Protein AF-A0A1R1YRV9-F1 (afdb_monomer)

pLDDT: mean 83.49, std 11.42, range [54.78, 97.69]

Nearest PDB structures (foldseek):
  7v08-assembly1_w  TM=9.137E-01  e=6.029E-07  Saccharomyces cerevisiae BY4741
  8pv3-assembly1_Cg  TM=8.233E-01  e=2.546E-06  Thermochaetoides thermophila DSM 1495
  6ft6-assembly1_w  TM=9.344E-01  e=7.178E-05  Saccharomyces cerevisiae S288C
  7bt6-assembly1_w  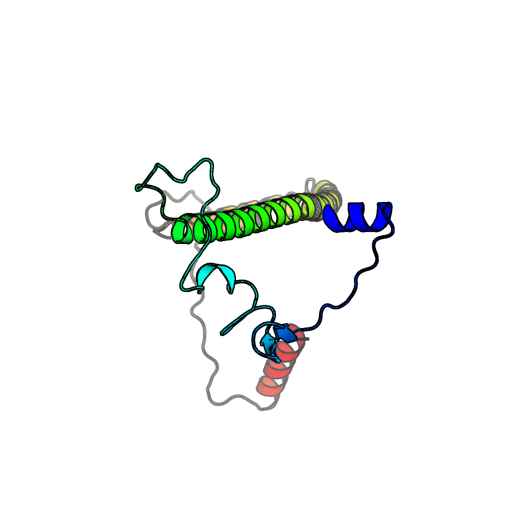TM=9.041E-01  e=1.681E-04  Saccharomyces cerevisiae S288C

Solvent-accessible surface area (backbone atoms only — not comparable to full-atom values): 10909 Å² total; per-residue (Å²): 128,48,75,64,55,52,50,28,62,76,68,68,57,77,91,74,90,77,75,62,63,39,77,38,86,92,76,75,42,79,32,32,46,63,70,83,82,15,59,79,48,47,79,69,72,46,96,75,72,91,75,58,82,93,54,71,84,53,90,82,70,57,65,61,59,52,54,53,48,54,52,48,51,52,51,49,54,49,51,54,50,50,49,52,44,48,62,56,48,45,56,51,54,48,44,52,47,45,51,58,46,41,60,52,39,61,64,36,67,77,32,66,67,55,52,53,51,52,52,54,49,50,57,54,50,56,26,67,73,38,98,64,54,48,73,84,56,88,81,62,91,88,64,84,81,86,69,82,76,76,83,76,74,78,69,92,83,66,57,74,66,62,52,52,53,53,51,49,59,52,50,67,72,76,105

Foldseek 3Di:
DAPVVVVCVVVVPDDDDDDQWDQDPVVRDTAGCDDVVHPLCVQLPDPDHDDDPVCVPPPPDDVSVVSVVVVVVVVVVVVVSVVVRCVVVCCVVVVVVVVVVVVVCVVCVVVPVVVVVVVLVVLQVVLCPDPNSCPPPDDDPPRDDDDDDDPDDDDPDDDPVVVVVVVVVVVVVVD

Structure (mmCIF, N/CA/C/O backbone):
data_AF-A0A1R1YRV9-F1
#
_entry.id   AF-A0A1R1YRV9-F1
#
loop_
_atom_site.group_PDB
_atom_site.id
_atom_site.type_symbol
_atom_site.label_atom_id
_atom_site.label_alt_id
_atom_site.label_comp_id
_atom_site.label_asym_id
_atom_site.label_entity_id
_atom_site.label_seq_id
_atom_site.pdbx_PDB_ins_code
_atom_site.Cartn_x
_atom_site.Cartn_y
_atom_site.Cartn_z
_atom_site.occupancy
_atom_site.B_iso_or_equiv
_atom_site.auth_seq_id
_atom_site.auth_comp_id
_atom_site.auth_asym_id
_atom_site.auth_atom_id
_atom_site.pdbx_PDB_model_num
ATOM 1 N N . LEU A 1 1 ? -12.661 9.955 1.666 1.00 85.88 1 LEU A N 1
ATOM 2 C CA . LEU A 1 1 ? -12.073 10.559 0.454 1.00 85.88 1 LEU A CA 1
ATOM 3 C C . LEU A 1 1 ? -10.596 10.833 0.683 1.00 85.88 1 LEU A C 1
ATOM 5 O O . LEU A 1 1 ? -10.259 11.674 1.521 1.00 85.88 1 LEU A O 1
ATOM 9 N N . THR A 1 2 ? -9.734 10.110 -0.026 1.00 93.19 2 THR A N 1
ATOM 10 C CA . THR A 1 2 ? -8.292 10.386 -0.087 1.00 93.19 2 THR A CA 1
ATOM 11 C C . THR A 1 2 ? -8.041 11.747 -0.739 1.00 93.19 2 THR A C 1
ATOM 13 O O . THR A 1 2 ? -8.922 12.307 -1.398 1.00 93.19 2 THR A O 1
ATOM 16 N N . ARG A 1 3 ? -6.839 12.310 -0.573 1.00 92.88 3 ARG A N 1
ATOM 17 C CA . ARG A 1 3 ? -6.490 13.593 -1.210 1.00 92.88 3 ARG A CA 1
ATOM 18 C C . ARG A 1 3 ? -6.688 13.561 -2.732 1.00 92.88 3 ARG A C 1
ATOM 20 O O . ARG A 1 3 ? -7.217 14.518 -3.289 1.00 92.88 3 ARG A O 1
ATOM 27 N N . TRP A 1 4 ? -6.336 12.447 -3.379 1.00 93.81 4 TRP A N 1
ATOM 28 C CA . TRP A 1 4 ? -6.523 12.269 -4.821 1.00 93.81 4 TRP A CA 1
ATOM 29 C C . TRP A 1 4 ? -7.999 12.212 -5.222 1.00 93.81 4 TRP A C 1
ATOM 31 O O . TRP A 1 4 ? -8.385 12.864 -6.181 1.00 93.81 4 TRP A O 1
ATOM 41 N N . GLU A 1 5 ? -8.848 11.512 -4.469 1.00 92.81 5 GLU A N 1
ATOM 42 C CA . GLU A 1 5 ? -10.289 11.456 -4.765 1.00 92.81 5 GLU A CA 1
ATOM 43 C C . GLU A 1 5 ? -10.963 12.827 -4.633 1.00 92.81 5 GLU A C 1
ATOM 45 O O . GLU A 1 5 ? -11.831 13.166 -5.434 1.00 92.81 5 GLU A O 1
ATOM 50 N N . LYS A 1 6 ? -10.546 13.643 -3.652 1.00 94.06 6 LYS A N 1
ATOM 51 C CA . LYS A 1 6 ? -11.021 15.031 -3.529 1.00 94.06 6 LYS A CA 1
ATOM 52 C C . LYS A 1 6 ? -10.624 15.854 -4.752 1.00 94.06 6 LYS A C 1
ATOM 54 O O . LYS A 1 6 ? -11.466 16.543 -5.315 1.00 94.06 6 LYS A O 1
ATOM 59 N N . PHE A 1 7 ? -9.361 15.754 -5.170 1.00 96.50 7 PHE A N 1
ATOM 60 C CA . PHE A 1 7 ? -8.857 16.441 -6.359 1.00 96.50 7 PHE A CA 1
ATOM 61 C C . PHE A 1 7 ? -9.585 15.989 -7.631 1.00 96.50 7 PHE A C 1
ATOM 63 O O . PHE A 1 7 ? -10.047 16.827 -8.399 1.00 96.50 7 PHE A O 1
ATOM 70 N N . ALA A 1 8 ? -9.754 14.679 -7.818 1.00 96.38 8 ALA A N 1
ATOM 71 C CA . ALA A 1 8 ? -10.455 14.111 -8.960 1.00 96.38 8 ALA A CA 1
ATOM 72 C C . ALA A 1 8 ? -11.909 14.593 -9.026 1.00 96.38 8 ALA A C 1
ATOM 74 O O . ALA A 1 8 ? -12.352 15.017 -10.087 1.00 96.38 8 ALA A O 1
ATOM 75 N N . LYS A 1 9 ? -12.622 14.626 -7.892 1.00 95.69 9 LYS A N 1
ATOM 76 C CA . LYS A 1 9 ? -13.992 15.154 -7.828 1.00 95.69 9 LYS A CA 1
ATOM 77 C C . LYS A 1 9 ? -14.056 16.641 -8.192 1.00 95.69 9 LYS A C 1
ATOM 79 O O . LYS A 1 9 ? -14.924 17.028 -8.961 1.00 95.69 9 LYS A O 1
ATOM 84 N N . LEU A 1 10 ? -13.131 17.457 -7.676 1.00 97.06 10 LEU A N 1
ATOM 85 C CA . LEU A 1 10 ? -13.067 18.894 -7.981 1.00 97.06 10 LEU A CA 1
ATOM 86 C C . LEU A 1 10 ? -12.746 19.172 -9.453 1.00 97.06 10 LEU A C 1
ATOM 88 O O . LEU A 1 10 ? -13.236 20.143 -10.016 1.00 97.06 10 LEU A O 1
ATOM 92 N N . LYS A 1 11 ? -11.917 18.330 -10.074 1.00 97.56 11 LYS A N 1
ATOM 93 C CA . LYS A 1 11 ? -11.538 18.449 -11.487 1.00 97.56 11 LYS A CA 1
ATOM 94 C C . LYS A 1 11 ? -12.466 17.692 -12.441 1.00 97.56 11 LYS A C 1
ATOM 96 O O . LYS A 1 11 ? -12.206 17.700 -13.637 1.00 97.56 11 LYS A O 1
ATOM 101 N N . GLY A 1 12 ? -13.505 17.022 -11.938 1.00 95.56 12 GLY A N 1
ATOM 102 C CA . GLY A 1 12 ? -14.397 16.198 -12.760 1.00 95.56 12 GLY A CA 1
ATOM 103 C C . GLY A 1 12 ? -13.699 15.005 -13.429 1.00 95.56 12 GLY A C 1
ATOM 104 O O . GLY A 1 12 ? -14.124 14.545 -14.485 1.00 95.56 12 GLY A O 1
ATOM 105 N N . ILE A 1 13 ? -12.601 14.507 -12.851 1.00 96.06 13 ILE A N 1
ATOM 106 C CA . ILE A 1 13 ? -11.852 13.373 -13.399 1.00 96.06 13 ILE A CA 1
ATOM 107 C C . ILE A 1 13 ? -12.609 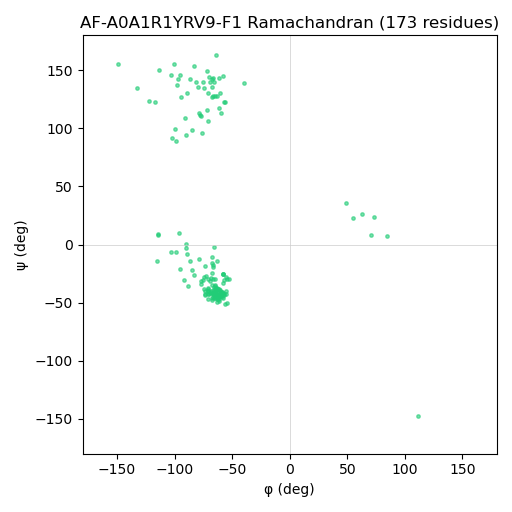12.082 -13.088 1.00 96.06 13 ILE A C 1
ATOM 109 O O . ILE A 1 13 ? -12.653 11.621 -11.944 1.00 96.06 13 ILE A O 1
ATOM 113 N N . ASN A 1 14 ? -13.157 11.468 -14.135 1.00 94.38 14 ASN A N 1
ATOM 114 C CA 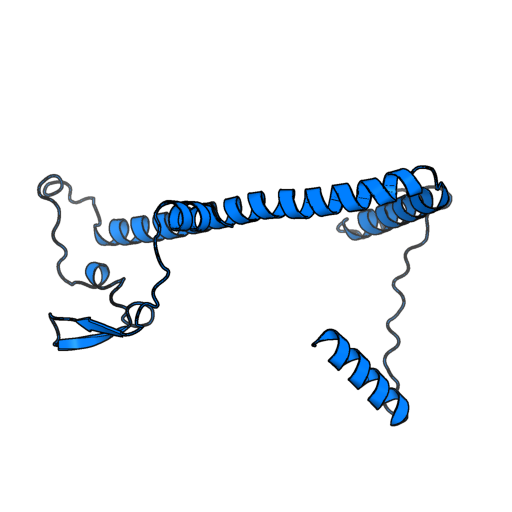. ASN A 1 14 ? -13.856 10.191 -14.042 1.00 94.38 14 ASN A CA 1
ATOM 115 C C . ASN A 1 14 ? -12.872 9.014 -13.995 1.00 94.38 14 ASN A C 1
ATOM 117 O O . ASN A 1 14 ? -11.913 8.937 -14.767 1.00 94.38 14 ASN A O 1
ATOM 121 N N . LYS A 1 15 ? -13.129 8.057 -13.098 1.00 93.12 15 LYS A N 1
ATOM 122 C CA . LYS A 1 15 ? -12.330 6.832 -12.976 1.00 93.12 15 LYS A CA 1
ATOM 123 C C . LYS A 1 15 ? -12.602 5.918 -14.174 1.00 93.12 15 LYS A C 1
ATOM 125 O O . LYS A 1 15 ? -13.707 5.407 -14.315 1.00 93.12 15 LYS A O 1
ATOM 130 N N . LYS A 1 16 ? -11.581 5.666 -14.995 1.00 94.12 16 LYS A N 1
ATOM 131 C CA . LYS A 1 16 ? -11.626 4.690 -16.096 1.00 94.12 16 LYS A CA 1
ATOM 132 C C . LYS A 1 16 ? -10.885 3.409 -15.712 1.00 94.12 16 LYS A C 1
ATOM 134 O O . LYS A 1 16 ? -9.889 3.459 -14.986 1.00 94.12 16 LYS A O 1
ATOM 139 N N . LYS A 1 17 ? -11.370 2.259 -16.185 1.00 92.94 17 LYS A N 1
ATOM 140 C CA . LYS A 1 17 ? -10.645 0.985 -16.084 1.00 92.94 17 LYS A CA 1
ATOM 141 C C . LYS A 1 17 ? -9.506 1.003 -17.107 1.00 92.94 17 LYS A C 1
ATOM 143 O O . LYS A 1 17 ? -9.718 1.422 -18.238 1.00 92.94 17 LYS A O 1
ATOM 148 N N . LYS A 1 18 ? -8.309 0.588 -16.693 1.00 91.06 18 LYS A N 1
ATOM 149 C CA . LYS A 1 18 ? -7.161 0.407 -17.588 1.00 91.06 18 LYS A CA 1
ATOM 150 C C . LYS A 1 18 ? -7.047 -1.069 -17.962 1.00 91.06 18 LYS A C 1
ATOM 152 O O . LYS A 1 18 ? -7.186 -1.920 -17.079 1.00 91.06 18 LYS A O 1
ATOM 157 N N . ASP A 1 19 ? -6.774 -1.350 -19.231 1.00 92.69 19 ASP A N 1
ATOM 158 C CA . ASP A 1 19 ? -6.576 -2.714 -19.712 1.00 92.69 19 ASP A CA 1
ATOM 159 C C . ASP A 1 19 ? -5.252 -3.307 -19.237 1.00 92.69 19 ASP A C 1
ATOM 161 O O . ASP A 1 19 ? -4.263 -2.610 -18.987 1.00 92.69 19 ASP A O 1
ATOM 165 N N . ARG A 1 20 ? -5.253 -4.633 -19.064 1.00 93.06 20 ARG A N 1
ATOM 166 C CA . ARG A 1 20 ? -4.080 -5.363 -18.576 1.00 93.06 20 ARG A CA 1
ATOM 167 C C . ARG A 1 20 ? -3.013 -5.488 -19.659 1.00 93.06 20 ARG A C 1
ATOM 169 O O . ARG A 1 20 ? -1.837 -5.388 -19.318 1.00 93.06 20 ARG A O 1
ATOM 176 N N . MET A 1 21 ? -3.419 -5.708 -20.909 1.00 94.50 21 MET A N 1
ATOM 17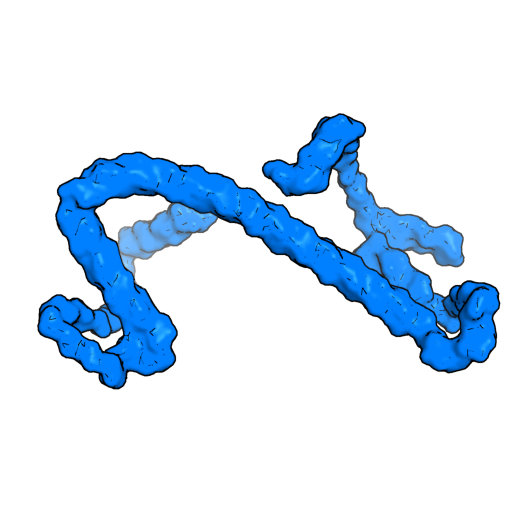7 C CA . MET A 1 21 ? -2.534 -5.909 -22.059 1.00 94.50 21 MET A CA 1
ATOM 178 C C . MET A 1 21 ? -2.356 -4.600 -22.829 1.00 94.50 21 MET A C 1
ATOM 180 O O . MET A 1 21 ? -3.293 -3.816 -22.942 1.00 94.50 21 MET A O 1
ATOM 184 N N . VAL A 1 22 ? -1.147 -4.369 -23.325 1.00 94.38 22 VAL A N 1
ATOM 185 C CA . VAL A 1 22 ? -0.735 -3.206 -24.110 1.00 94.38 22 VAL A CA 1
ATOM 186 C C . VAL A 1 22 ? 0.033 -3.728 -25.319 1.00 94.38 22 VAL A C 1
ATOM 188 O O . VAL A 1 22 ? 0.860 -4.628 -25.180 1.00 94.38 22 VAL A O 1
ATOM 191 N N . HIS A 1 23 ? -0.274 -3.193 -26.494 1.00 93.81 23 HIS A N 1
ATOM 192 C CA . HIS A 1 23 ? 0.436 -3.515 -27.726 1.00 93.81 23 HIS A CA 1
ATOM 193 C C . HIS A 1 23 ? 1.845 -2.907 -27.695 1.00 93.81 23 HIS A C 1
ATOM 195 O O . HIS A 1 23 ? 2.001 -1.737 -27.344 1.00 93.81 23 HIS A O 1
ATOM 201 N N . ASP A 1 24 ? 2.863 -3.709 -27.999 1.00 91.38 24 ASP A N 1
ATOM 202 C CA . ASP A 1 24 ? 4.250 -3.264 -28.116 1.00 91.38 24 ASP A CA 1
ATOM 203 C C . ASP A 1 24 ? 4.609 -3.075 -29.594 1.00 91.38 24 ASP A C 1
ATOM 205 O O . ASP A 1 24 ? 4.939 -4.038 -30.281 1.00 91.38 24 ASP A O 1
ATOM 209 N N . ASP A 1 25 ? 4.577 -1.833 -30.078 1.00 91.00 25 ASP A N 1
ATOM 210 C CA . ASP A 1 25 ? 4.758 -1.504 -31.502 1.00 91.00 25 ASP A CA 1
ATOM 211 C C . ASP A 1 25 ? 6.097 -1.982 -32.087 1.00 91.00 25 ASP A C 1
ATOM 213 O O . ASP A 1 25 ? 6.194 -2.236 -33.283 1.00 91.00 25 ASP A O 1
ATOM 217 N N . ALA A 1 26 ? 7.127 -2.153 -31.252 1.00 87.75 26 ALA A N 1
ATOM 218 C CA . ALA A 1 26 ? 8.434 -2.636 -31.696 1.00 87.75 26 ALA A CA 1
ATOM 219 C C . ALA A 1 26 ? 8.448 -4.140 -32.016 1.00 87.75 26 ALA A C 1
ATOM 221 O O . ALA A 1 26 ? 9.274 -4.591 -32.802 1.00 87.75 26 ALA A O 1
ATOM 222 N N . THR A 1 27 ? 7.578 -4.922 -31.372 1.00 86.50 27 THR A N 1
ATOM 223 C CA . THR A 1 27 ? 7.532 -6.387 -31.526 1.00 86.50 27 THR A CA 1
ATOM 224 C C . THR A 1 27 ? 6.232 -6.881 -32.156 1.00 86.50 27 THR A C 1
ATOM 226 O O . THR A 1 27 ? 6.174 -8.027 -32.586 1.00 86.50 27 THR A O 1
ATOM 229 N N . GLY A 1 28 ? 5.196 -6.038 -32.223 1.00 91.88 28 GLY A N 1
ATOM 230 C CA . GLY A 1 28 ? 3.851 -6.413 -32.669 1.00 91.88 28 GLY A CA 1
ATOM 231 C C . GLY A 1 28 ? 3.103 -7.318 -31.681 1.00 91.88 28 GLY A C 1
ATOM 232 O O . GLY A 1 28 ? 2.041 -7.845 -32.000 1.00 91.88 28 GLY A O 1
ATOM 233 N N . GLU A 1 29 ? 3.649 -7.538 -30.481 1.00 92.69 29 GLU A N 1
ATOM 234 C CA . GLU A 1 29 ? 3.084 -8.448 -29.487 1.00 92.69 29 GLU A CA 1
ATOM 235 C C . GLU A 1 29 ? 2.208 -7.707 -28.469 1.00 92.69 29 GLU A C 1
ATOM 237 O O . GLU A 1 29 ? 2.511 -6.598 -28.020 1.00 92.69 29 GLU A O 1
ATOM 242 N N . LEU A 1 30 ? 1.150 -8.372 -27.999 1.00 93.31 30 LEU A N 1
ATOM 243 C CA . LEU A 1 30 ? 0.416 -7.934 -26.814 1.00 93.31 30 LEU A CA 1
ATOM 244 C C . LEU A 1 30 ? 1.181 -8.344 -25.556 1.00 93.31 30 LEU A C 1
ATOM 246 O O . LEU A 1 30 ? 1.260 -9.525 -25.212 1.00 93.31 30 LEU A O 1
ATOM 250 N N . ARG A 1 31 ? 1.680 -7.358 -24.810 1.00 93.31 31 ARG A N 1
ATOM 251 C CA . ARG A 1 31 ? 2.400 -7.569 -23.549 1.00 93.31 31 ARG A CA 1
ATOM 252 C C . ARG A 1 31 ? 1.623 -7.024 -22.359 1.00 93.31 31 ARG A C 1
ATOM 254 O O . ARG A 1 31 ? 0.861 -6.069 -22.487 1.00 93.31 31 ARG A O 1
ATOM 261 N N . PRO A 1 32 ? 1.770 -7.611 -21.163 1.00 95.38 32 PRO A N 1
ATOM 262 C CA . PRO A 1 32 ? 1.124 -7.065 -19.983 1.00 95.38 32 PRO A CA 1
ATOM 263 C C . PRO A 1 32 ? 1.717 -5.692 -19.631 1.00 95.38 32 PRO A C 1
ATOM 265 O O . PRO A 1 32 ? 2.918 -5.459 -19.730 1.00 95.38 32 PRO A O 1
ATOM 268 N N . SER A 1 33 ? 0.883 -4.771 -19.162 1.00 93.81 33 SER A N 1
ATOM 269 C CA . SER A 1 33 ? 1.326 -3.449 -18.694 1.00 93.81 33 SER A CA 1
ATOM 270 C C . SER A 1 33 ? 2.219 -3.527 -17.447 1.00 93.81 33 SER A C 1
ATOM 272 O O . SER A 1 33 ? 3.089 -2.681 -17.251 1.00 93.81 33 SER A O 1
ATOM 274 N N . TRP A 1 34 ? 2.017 -4.546 -16.609 1.00 92.50 34 TRP A N 1
ATOM 275 C CA . TRP A 1 34 ? 2.786 -4.837 -15.398 1.00 92.50 34 TRP A CA 1
ATOM 276 C C . TRP A 1 34 ? 2.828 -6.353 -15.146 1.00 92.50 34 TRP A C 1
ATOM 278 O O . TRP A 1 34 ? 1.929 -7.077 -15.568 1.00 92.50 34 TRP A O 1
ATOM 288 N N . GLY A 1 35 ? 3.853 -6.838 -14.438 1.00 92.06 35 GLY A N 1
ATOM 289 C CA . GLY A 1 35 ? 4.036 -8.262 -14.122 1.00 92.06 35 GLY A CA 1
ATOM 290 C C . GLY A 1 35 ? 5.238 -8.881 -14.841 1.00 92.06 35 GLY A C 1
ATOM 291 O O . GLY A 1 35 ? 6.251 -8.209 -15.048 1.00 92.06 35 GLY A O 1
ATOM 292 N N . TYR A 1 36 ? 5.143 -10.169 -15.185 1.00 91.06 36 TYR A N 1
ATOM 293 C CA . TYR A 1 36 ? 6.184 -10.865 -15.947 1.00 91.06 36 TYR A CA 1
ATOM 294 C C . TYR A 1 36 ? 6.304 -10.267 -17.352 1.00 91.06 36 TYR A C 1
ATOM 296 O O . TYR A 1 36 ? 5.293 -10.118 -18.034 1.00 91.06 36 TYR A O 1
ATOM 304 N N . LYS A 1 37 ? 7.528 -9.896 -17.760 1.00 89.06 37 LYS A N 1
ATOM 305 C CA . LYS A 1 37 ? 7.807 -9.182 -19.023 1.00 89.06 37 LYS A CA 1
ATOM 306 C C . LYS A 1 37 ? 6.899 -7.954 -19.242 1.00 89.06 37 LYS A C 1
ATOM 308 O O . LYS A 1 37 ? 6.471 -7.671 -20.356 1.00 89.06 37 LYS A O 1
ATOM 313 N N . GLY A 1 38 ? 6.573 -7.251 -18.154 1.00 90.12 38 GLY A N 1
ATOM 314 C CA . GLY A 1 38 ? 5.698 -6.085 -18.192 1.00 90.12 38 GLY A CA 1
ATOM 315 C C . GLY A 1 38 ? 6.317 -4.891 -18.923 1.00 90.12 38 GLY A C 1
ATOM 316 O O . GLY A 1 38 ? 7.502 -4.599 -18.752 1.00 90.12 38 GLY A O 1
ATOM 317 N N . MET A 1 39 ? 5.493 -4.152 -19.670 1.00 91.44 39 MET A N 1
ATOM 318 C CA . MET A 1 39 ? 5.912 -2.957 -20.421 1.00 91.44 39 MET A CA 1
ATOM 319 C C . MET A 1 39 ? 6.532 -1.867 -19.536 1.00 91.44 39 MET A C 1
ATOM 321 O O . MET A 1 39 ? 7.369 -1.095 -19.987 1.00 91.44 39 MET A O 1
ATOM 325 N N . ASN A 1 40 ? 6.178 -1.828 -18.251 1.00 89.00 40 ASN A N 1
ATOM 326 C CA . ASN A 1 40 ? 6.723 -0.886 -17.274 1.00 89.00 40 ASN A CA 1
ATOM 327 C C . ASN A 1 40 ? 8.234 -1.014 -17.001 1.00 89.00 40 ASN A C 1
ATOM 329 O O . ASN A 1 40 ? 8.787 -0.132 -16.351 1.00 89.00 40 ASN A O 1
ATOM 333 N N . LYS A 1 41 ? 8.881 -2.110 -17.417 1.00 87.81 41 LYS A N 1
ATOM 334 C CA . LYS A 1 41 ? 10.330 -2.331 -17.263 1.00 87.81 41 LYS A CA 1
ATOM 335 C C . LYS A 1 41 ? 11.072 -2.384 -18.600 1.00 87.81 41 LYS A C 1
ATOM 337 O O . LYS A 1 41 ? 12.241 -2.756 -18.612 1.00 87.81 41 LYS A O 1
ATOM 342 N N . LYS A 1 42 ? 10.406 -2.048 -19.710 1.00 88.06 42 LYS A N 1
ATOM 343 C CA . LYS A 1 42 ? 10.984 -2.155 -21.056 1.00 88.06 42 LYS A CA 1
ATOM 344 C C . LYS A 1 42 ? 12.311 -1.390 -21.161 1.00 88.06 42 LYS A C 1
ATOM 346 O O . LYS A 1 42 ? 13.316 -2.010 -21.477 1.00 88.06 42 LYS A O 1
ATOM 351 N N . GLU A 1 43 ? 12.329 -0.126 -20.736 1.00 86.00 43 GLU A N 1
ATOM 352 C CA . GLU A 1 43 ? 13.516 0.751 -20.759 1.00 86.00 43 GLU A CA 1
ATOM 353 C C . GLU A 1 43 ? 14.728 0.181 -19.996 1.00 86.00 43 GLU A C 1
ATOM 355 O O . GLU A 1 43 ? 15.873 0.438 -20.342 1.00 86.00 43 GLU A O 1
ATOM 360 N N . GLU A 1 44 ? 14.504 -0.614 -18.948 1.00 85.44 44 GLU A N 1
ATOM 361 C CA . GLU A 1 44 ? 15.585 -1.183 -18.129 1.00 85.44 44 GLU A CA 1
ATOM 362 C C . GLU A 1 44 ? 16.172 -2.461 -18.732 1.00 85.44 44 GLU A C 1
ATOM 364 O O . GLU A 1 44 ? 17.319 -2.812 -18.450 1.00 85.44 44 GLU A O 1
ATOM 369 N N . GLY A 1 45 ? 15.361 -3.175 -19.517 1.00 85.25 45 GLY A N 1
ATOM 370 C CA . GLY A 1 45 ? 15.727 -4.420 -20.185 1.00 85.25 45 GLY A CA 1
ATOM 371 C C . GLY A 1 45 ? 16.325 -4.218 -21.575 1.00 85.25 45 GLY A C 1
ATOM 372 O O . GLY A 1 45 ? 16.706 -5.199 -22.210 1.00 85.25 45 GLY A O 1
ATOM 373 N N . GLU A 1 46 ? 16.403 -2.979 -22.057 1.00 88.44 46 GLU A N 1
ATOM 374 C CA . GLU A 1 46 ? 17.020 -2.668 -23.341 1.00 88.44 46 GLU A CA 1
ATOM 375 C C . GLU A 1 46 ? 18.540 -2.871 -23.286 1.00 88.44 46 GLU A C 1
ATOM 377 O O . GLU A 1 46 ? 19.222 -2.562 -22.300 1.00 88.44 46 GL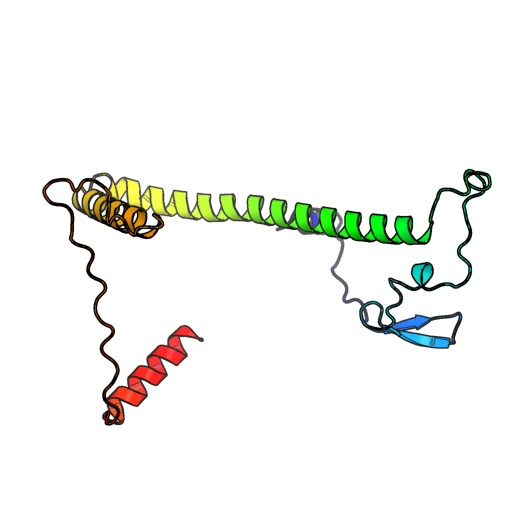U A O 1
ATOM 382 N N . TRP A 1 47 ? 19.080 -3.431 -24.370 1.00 86.62 47 TRP A N 1
ATOM 383 C CA . TRP A 1 47 ? 20.511 -3.693 -24.524 1.00 86.62 47 TRP A CA 1
ATOM 384 C C . TRP A 1 47 ? 21.310 -2.386 -24.629 1.00 86.62 47 TRP A C 1
ATOM 386 O O . TRP A 1 47 ? 22.393 -2.281 -24.050 1.00 86.62 47 TRP A O 1
ATOM 396 N N . LEU A 1 48 ? 20.722 -1.369 -25.264 1.00 86.06 48 LEU A N 1
ATOM 397 C CA . LEU A 1 48 ? 21.269 -0.028 -25.421 1.00 86.06 48 LEU A CA 1
ATOM 398 C C . LEU A 1 48 ? 20.296 0.995 -24.826 1.00 86.06 48 LEU A C 1
ATOM 400 O O . LEU A 1 48 ? 19.146 1.049 -25.243 1.00 86.06 48 LEU A O 1
ATOM 404 N N . ILE A 1 49 ? 20.761 1.812 -23.877 1.00 86.62 49 ILE A N 1
ATOM 405 C CA . ILE A 1 49 ? 19.963 2.886 -23.271 1.00 86.62 49 ILE A CA 1
ATOM 406 C C . ILE A 1 49 ? 20.644 4.218 -23.601 1.00 86.62 49 ILE A C 1
ATOM 408 O O . ILE A 1 49 ? 21.818 4.385 -23.255 1.00 86.62 49 ILE A O 1
ATOM 412 N N . PRO A 1 50 ? 19.953 5.167 -24.258 1.00 83.12 50 PRO A N 1
ATOM 413 C CA . PRO A 1 50 ? 20.549 6.447 -24.604 1.00 83.12 50 PRO A CA 1
ATOM 414 C C . PRO A 1 50 ? 20.839 7.265 -23.340 1.00 83.12 50 PRO A C 1
ATOM 416 O O . PRO A 1 50 ? 19.959 7.502 -22.509 1.00 83.12 50 PRO A O 1
ATOM 419 N N . ILE A 1 51 ? 22.083 7.724 -23.210 1.00 82.12 51 ILE A N 1
ATOM 420 C CA . ILE A 1 51 ? 22.496 8.656 -22.157 1.00 82.12 51 ILE A CA 1
ATOM 421 C C . ILE A 1 51 ? 22.225 10.080 -22.643 1.00 82.12 51 ILE A C 1
ATOM 423 O O . ILE A 1 51 ? 22.400 10.402 -23.818 1.00 82.12 51 ILE A O 1
ATOM 427 N N . LYS A 1 52 ? 21.789 10.957 -21.737 1.00 79.56 52 LYS A N 1
ATOM 428 C CA . LYS A 1 52 ? 21.593 12.372 -22.057 1.00 79.56 52 LYS A CA 1
ATOM 429 C C . LYS A 1 52 ? 22.944 13.021 -22.380 1.00 79.56 52 LYS A C 1
ATOM 431 O O . LYS A 1 52 ? 23.924 12.767 -21.686 1.00 79.56 52 LYS A O 1
ATOM 436 N N . SER A 1 53 ? 22.985 13.894 -23.388 1.00 71.06 53 SER A N 1
ATOM 437 C CA . SER A 1 53 ? 24.221 14.533 -23.881 1.00 71.06 53 SER A CA 1
ATOM 438 C C . SER A 1 53 ? 25.026 15.261 -22.798 1.00 71.06 53 SER A C 1
ATOM 440 O O . SER A 1 53 ? 26.249 15.292 -22.854 1.00 71.06 53 SER A O 1
ATOM 442 N N . THR A 1 54 ? 24.360 15.778 -21.764 1.00 72.88 54 THR A N 1
ATOM 443 C CA . THR A 1 54 ? 24.983 16.440 -20.604 1.00 72.88 54 THR A CA 1
ATOM 444 C C . THR A 1 54 ? 25.817 15.514 -19.717 1.00 72.88 54 THR A C 1
ATOM 446 O O . THR A 1 54 ? 26.613 15.994 -18.923 1.00 72.88 54 THR A O 1
ATOM 449 N N . SER A 1 55 ? 25.607 14.202 -19.811 1.00 66.56 55 SER A N 1
ATOM 450 C CA . SER A 1 55 ? 26.226 13.184 -18.952 1.00 66.56 55 SER A CA 1
ATOM 451 C C . SER A 1 55 ? 27.166 12.263 -19.735 1.00 66.56 55 SER A C 1
ATOM 453 O O . SER A 1 55 ? 27.651 11.277 -19.198 1.00 66.56 55 SER A O 1
ATOM 455 N N . PHE A 1 56 ? 27.428 12.582 -21.006 1.00 60.06 56 PHE A N 1
ATOM 456 C CA . PHE A 1 56 ? 28.186 11.746 -21.941 1.00 60.06 56 PHE A CA 1
ATOM 457 C C . PHE A 1 56 ? 29.675 11.577 -21.569 1.00 60.06 56 PHE A C 1
ATOM 459 O O . PHE A 1 56 ? 30.317 10.654 -22.051 1.00 60.06 56 PHE A O 1
ATOM 466 N N . GLY A 1 57 ? 30.225 12.443 -20.708 1.00 63.16 57 GLY A N 1
ATOM 467 C CA . GLY A 1 57 ? 31.626 12.385 -20.265 1.00 63.16 57 GLY A CA 1
ATOM 468 C C . GLY A 1 57 ? 31.860 11.722 -18.904 1.00 63.16 57 GLY A C 1
ATOM 469 O O . GLY A 1 57 ? 33.011 11.539 -18.517 1.00 63.16 57 GLY A O 1
ATOM 470 N N . ASP A 1 58 ? 30.800 11.374 -18.169 1.00 64.62 58 ASP A N 1
ATOM 471 C CA . ASP A 1 58 ? 30.911 10.787 -16.833 1.00 64.62 58 ASP A CA 1
ATOM 472 C C . ASP A 1 58 ? 30.672 9.272 -16.895 1.00 64.62 58 ASP A C 1
ATOM 474 O O . ASP A 1 58 ? 29.545 8.783 -16.803 1.00 64.62 58 ASP A O 1
ATOM 478 N N . ASN A 1 59 ? 31.760 8.516 -17.053 1.00 63.91 59 ASN A N 1
ATOM 479 C CA . ASN A 1 59 ? 31.747 7.048 -17.100 1.00 63.91 59 ASN A CA 1
ATOM 480 C C . ASN A 1 59 ? 31.328 6.392 -15.767 1.00 63.91 59 ASN A C 1
ATOM 482 O O . ASN A 1 59 ? 31.275 5.165 -15.681 1.00 63.91 59 ASN A O 1
ATOM 486 N N . SER A 1 60 ? 31.064 7.175 -14.714 1.00 68.00 60 SER A N 1
ATOM 487 C CA . SER A 1 60 ? 30.671 6.651 -13.404 1.00 68.00 60 SER A CA 1
ATOM 488 C C . SER A 1 60 ? 29.161 6.407 -13.256 1.00 68.00 60 SER A C 1
ATOM 490 O O . SER A 1 60 ? 28.745 5.703 -12.331 1.00 68.00 60 SER A O 1
ATOM 492 N N . VAL A 1 61 ? 28.329 6.938 -14.165 1.00 71.69 61 VAL A N 1
ATOM 493 C CA . VAL A 1 61 ? 26.863 6.903 -14.031 1.00 71.69 61 VAL A CA 1
ATOM 494 C C . VAL A 1 61 ? 26.257 5.666 -14.697 1.00 71.69 61 VAL A C 1
ATOM 496 O O . VAL A 1 61 ? 26.162 5.547 -15.918 1.00 71.69 61 VAL A O 1
ATOM 499 N N . ASP A 1 62 ? 25.769 4.742 -13.874 1.00 84.62 62 ASP A N 1
ATOM 500 C CA . ASP A 1 62 ? 25.035 3.558 -14.319 1.00 84.62 62 ASP A CA 1
ATOM 501 C C . ASP A 1 62 ? 23.542 3.880 -14.519 1.00 84.62 62 ASP A C 1
ATOM 503 O O . ASP A 1 62 ? 22.737 3.870 -13.582 1.00 84.62 62 ASP A O 1
ATOM 507 N N . VAL A 1 63 ? 23.150 4.132 -15.772 1.00 86.12 63 VAL A N 1
ATOM 508 C CA . VAL A 1 63 ? 21.775 4.521 -16.140 1.00 86.12 63 VAL A CA 1
ATOM 509 C C . VAL A 1 63 ? 20.728 3.485 -15.718 1.00 86.12 63 VAL A C 1
ATOM 511 O O . VAL A 1 63 ? 19.608 3.846 -15.346 1.00 86.12 63 VAL A O 1
ATOM 514 N N . ARG A 1 64 ? 21.071 2.189 -15.717 1.00 86.88 64 ARG A N 1
ATOM 515 C CA . ARG A 1 64 ? 20.133 1.136 -15.295 1.00 86.88 64 ARG A CA 1
ATOM 516 C C . ARG A 1 64 ? 19.855 1.223 -13.800 1.00 86.88 64 ARG A C 1
ATOM 518 O O . ARG A 1 64 ? 18.701 1.084 -13.380 1.00 86.88 64 ARG A O 1
ATOM 525 N N . LYS A 1 65 ? 20.885 1.500 -12.993 1.00 88.06 65 LYS A N 1
ATOM 526 C CA . LYS A 1 65 ? 20.713 1.755 -11.554 1.00 88.06 65 LYS A CA 1
ATOM 527 C C . LYS A 1 65 ? 19.865 2.995 -11.304 1.00 88.06 65 LYS A C 1
ATOM 529 O O . LYS A 1 65 ? 19.004 2.942 -10.427 1.00 88.06 65 LYS A O 1
ATOM 534 N N . ASP A 1 66 ? 20.025 4.048 -12.099 1.00 88.88 66 ASP A N 1
ATOM 535 C CA . ASP A 1 66 ? 19.228 5.271 -11.972 1.00 88.88 66 ASP A CA 1
ATOM 536 C C . ASP A 1 66 ? 17.748 5.068 -12.304 1.00 88.88 66 ASP A C 1
ATOM 538 O O . ASP A 1 66 ? 16.867 5.569 -11.604 1.00 88.88 66 ASP A O 1
ATOM 542 N N . LEU A 1 67 ? 17.430 4.314 -13.357 1.00 89.06 67 LEU A N 1
ATOM 543 C CA . LEU A 1 67 ? 16.041 3.952 -13.659 1.00 89.06 67 LEU A CA 1
ATOM 544 C C . LEU A 1 67 ? 15.438 3.120 -12.518 1.00 89.06 67 LEU A C 1
ATOM 546 O O . LEU A 1 67 ? 14.313 3.367 -12.065 1.00 89.06 67 LEU A O 1
ATOM 550 N N . ALA A 1 68 ? 16.220 2.185 -11.974 1.00 89.81 68 ALA A N 1
ATOM 551 C CA . ALA A 1 68 ? 15.787 1.370 -10.853 1.00 89.81 68 ALA A CA 1
ATOM 552 C C . ALA A 1 68 ? 15.593 2.153 -9.552 1.00 89.81 68 ALA A C 1
ATOM 554 O O . ALA A 1 68 ? 14.626 1.886 -8.827 1.00 89.81 68 ALA A O 1
ATOM 555 N N . SER A 1 69 ? 16.465 3.118 -9.263 1.00 92.00 69 SER A N 1
ATOM 556 C CA . SER A 1 69 ? 16.356 3.992 -8.096 1.00 92.00 69 SER A CA 1
ATOM 557 C C . SER A 1 69 ? 15.138 4.909 -8.218 1.00 92.00 69 SER A C 1
ATOM 559 O O . SER A 1 69 ? 14.311 4.916 -7.308 1.00 92.00 69 SER A O 1
ATOM 561 N N . LYS A 1 70 ? 14.919 5.548 -9.376 1.00 91.69 70 LYS A N 1
ATOM 562 C CA . LYS A 1 70 ? 13.717 6.358 -9.667 1.00 91.69 70 LYS A CA 1
ATOM 563 C C . LYS A 1 70 ? 12.427 5.564 -9.473 1.00 91.69 70 LYS A C 1
ATOM 565 O O . LYS A 1 70 ? 11.457 6.051 -8.888 1.00 91.69 70 LYS A O 1
ATOM 570 N N . ARG A 1 71 ? 12.393 4.308 -9.929 1.00 91.75 71 ARG A N 1
ATOM 571 C CA . ARG A 1 71 ? 11.231 3.430 -9.728 1.00 91.75 71 ARG A CA 1
ATOM 572 C C . ARG A 1 71 ? 10.986 3.146 -8.244 1.00 91.75 71 ARG A C 1
ATOM 574 O O . ARG A 1 71 ? 9.839 3.222 -7.803 1.00 91.75 71 ARG A O 1
ATOM 581 N N . LYS A 1 72 ? 12.035 2.826 -7.476 1.00 94.69 72 LYS A N 1
ATOM 582 C CA . LYS A 1 72 ? 11.936 2.608 -6.020 1.00 94.69 72 LYS A CA 1
ATOM 583 C C . LYS A 1 72 ? 11.469 3.874 -5.302 1.00 94.69 72 LYS A C 1
ATOM 585 O O . LYS A 1 72 ? 10.515 3.807 -4.534 1.00 94.69 72 LYS A O 1
ATOM 590 N N . GLU A 1 73 ? 12.032 5.026 -5.647 1.00 96.88 73 GLU A N 1
ATOM 591 C CA . GLU A 1 73 ? 11.643 6.326 -5.100 1.00 96.88 73 GLU A CA 1
ATOM 592 C C . GLU A 1 73 ? 10.152 6.621 -5.349 1.00 96.88 73 GLU A C 1
ATOM 594 O O . GLU A 1 73 ? 9.428 7.068 -4.458 1.00 96.88 73 GLU A O 1
ATOM 599 N N . ASN A 1 74 ? 9.642 6.314 -6.545 1.00 95.56 74 ASN A N 1
ATOM 600 C CA . ASN A 1 74 ? 8.221 6.462 -6.860 1.00 95.56 74 ASN A CA 1
ATOM 601 C C . ASN A 1 74 ? 7.329 5.534 -6.018 1.00 95.56 74 ASN A C 1
ATOM 603 O O . ASN A 1 74 ? 6.256 5.951 -5.565 1.00 95.56 74 ASN A O 1
ATOM 607 N N . ILE A 1 75 ? 7.773 4.298 -5.770 1.00 95.81 75 ILE A N 1
ATOM 608 C CA . ILE A 1 75 ? 7.078 3.346 -4.891 1.00 95.81 75 ILE A CA 1
ATOM 609 C C . ILE A 1 75 ? 7.062 3.871 -3.450 1.00 95.81 75 ILE A C 1
ATOM 611 O O . ILE A 1 75 ? 6.007 3.893 -2.815 1.00 95.81 75 ILE A O 1
ATOM 615 N N . GLU A 1 76 ? 8.193 4.357 -2.946 1.00 97.69 76 GLU A N 1
ATOM 616 C CA . GLU A 1 76 ? 8.320 4.931 -1.604 1.00 97.69 76 GLU A CA 1
ATOM 617 C C . GLU A 1 76 ? 7.443 6.173 -1.431 1.00 97.69 76 GLU A C 1
ATOM 619 O O . GLU A 1 76 ? 6.687 6.277 -0.460 1.00 97.69 76 GLU A O 1
ATOM 624 N N . LYS A 1 77 ? 7.445 7.083 -2.413 1.00 97.69 77 LYS A N 1
ATOM 625 C CA . LYS A 1 77 ? 6.545 8.245 -2.445 1.00 97.69 77 LYS A CA 1
ATOM 626 C C . LYS A 1 77 ? 5.081 7.815 -2.396 1.00 97.69 77 LYS A C 1
ATOM 628 O O . LYS A 1 77 ? 4.294 8.425 -1.667 1.00 97.69 77 LYS A O 1
ATOM 633 N N . ASN A 1 78 ? 4.696 6.777 -3.140 1.00 97.06 78 ASN A N 1
ATOM 634 C CA . ASN A 1 78 ? 3.331 6.254 -3.114 1.00 97.06 78 ASN A CA 1
ATOM 635 C C . ASN A 1 78 ? 2.974 5.663 -1.739 1.00 97.06 78 ASN A C 1
ATOM 637 O O . ASN A 1 78 ? 1.923 5.984 -1.182 1.00 97.06 78 ASN A O 1
ATOM 641 N N . ASN A 1 79 ? 3.872 4.877 -1.145 1.00 97.00 79 ASN A N 1
ATOM 642 C CA . ASN A 1 79 ? 3.685 4.298 0.186 1.00 97.00 79 ASN A CA 1
ATOM 643 C C . ASN A 1 79 ? 3.552 5.379 1.265 1.00 97.00 79 ASN A C 1
ATOM 645 O O . ASN A 1 79 ? 2.626 5.323 2.074 1.00 97.00 79 ASN A O 1
ATOM 649 N N . LYS A 1 80 ? 4.385 6.423 1.218 1.00 96.75 80 LYS A N 1
ATOM 650 C CA . LYS A 1 80 ? 4.301 7.579 2.122 1.00 96.75 80 LYS A CA 1
ATOM 651 C C . LYS A 1 80 ? 2.977 8.334 1.969 1.00 96.75 80 LYS A C 1
ATOM 653 O O . LYS A 1 80 ? 2.362 8.733 2.956 1.00 96.75 80 LYS A O 1
ATOM 658 N N . ARG A 1 81 ? 2.488 8.509 0.734 1.00 95.56 81 ARG A N 1
ATOM 659 C CA . ARG A 1 81 ? 1.159 9.100 0.468 1.00 95.56 81 ARG A CA 1
ATOM 660 C C . ARG A 1 81 ? 0.034 8.217 1.010 1.00 95.56 81 ARG A C 1
ATOM 662 O O . ARG A 1 81 ? -0.919 8.747 1.580 1.00 95.56 81 ARG A O 1
ATOM 669 N N . LYS A 1 82 ? 0.139 6.892 0.860 1.00 95.06 82 LYS A N 1
ATOM 670 C CA . LYS A 1 82 ? -0.814 5.924 1.422 1.00 95.06 82 LYS A CA 1
ATOM 671 C C . LYS A 1 82 ? -0.848 6.015 2.946 1.00 95.06 82 LYS A C 1
ATOM 673 O O . LYS A 1 82 ? -1.938 6.149 3.490 1.00 95.06 82 LYS A O 1
ATOM 678 N N . GLN A 1 83 ? 0.309 6.010 3.609 1.00 93.69 83 GLN A N 1
ATOM 679 C CA . GLN A 1 83 ? 0.419 6.171 5.063 1.00 93.69 83 GLN A CA 1
ATOM 680 C C . GLN A 1 83 ? -0.246 7.465 5.524 1.00 93.69 83 GLN A C 1
ATOM 682 O O . GLN A 1 83 ? -1.167 7.400 6.325 1.00 93.69 83 GLN A O 1
ATOM 687 N N . ARG A 1 84 ? 0.081 8.610 4.912 1.00 93.12 84 ARG A N 1
ATOM 688 C CA . ARG A 1 84 ? -0.565 9.890 5.242 1.00 93.12 84 ARG A CA 1
ATOM 689 C C . ARG A 1 84 ? -2.083 9.869 5.037 1.00 93.12 84 ARG A C 1
ATOM 691 O O . ARG A 1 84 ? -2.822 10.405 5.849 1.00 93.12 84 ARG A O 1
ATOM 698 N N . ASN A 1 85 ? -2.579 9.254 3.962 1.00 93.44 85 ASN A N 1
ATOM 699 C CA . ASN A 1 85 ? -4.025 9.129 3.744 1.00 93.44 85 ASN A CA 1
ATOM 700 C C . ASN A 1 85 ? -4.688 8.250 4.820 1.00 93.44 85 ASN A C 1
ATOM 702 O O . ASN A 1 85 ? -5.796 8.563 5.254 1.00 93.44 85 ASN A O 1
ATOM 706 N N . VAL A 1 86 ? -4.023 7.173 5.254 1.00 89.62 86 VAL A N 1
ATOM 707 C CA . VAL A 1 86 ? -4.483 6.319 6.361 1.00 89.62 86 VAL A CA 1
ATOM 708 C C . VAL A 1 86 ? -4.443 7.093 7.675 1.00 89.62 86 VAL A C 1
ATOM 710 O O . VAL A 1 86 ? -5.432 7.092 8.392 1.00 89.62 86 VAL A O 1
ATOM 713 N N . GLU A 1 87 ? -3.366 7.820 7.952 1.00 88.81 87 GLU A N 1
ATOM 714 C CA . GLU A 1 87 ? -3.202 8.706 9.108 1.00 88.81 87 GLU A CA 1
ATOM 715 C C . GLU A 1 87 ? -4.108 9.931 9.083 1.00 88.81 87 GLU A C 1
ATOM 717 O O . GLU A 1 87 ? -4.244 10.568 10.106 1.00 88.81 87 GLU A O 1
ATOM 722 N N . GLU A 1 88 ? -4.716 10.318 7.964 1.00 87.31 88 GLU A N 1
ATOM 723 C CA . GLU A 1 88 ? -5.746 11.366 7.930 1.00 87.31 88 GLU A CA 1
ATOM 724 C C . GLU A 1 88 ? -7.151 10.769 8.0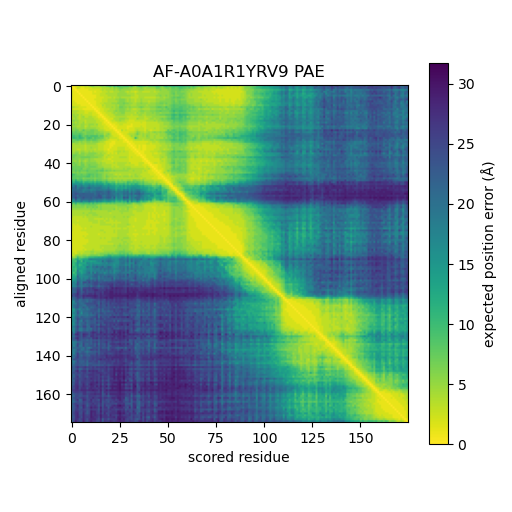70 1.00 87.31 88 GLU A C 1
ATOM 726 O O . GLU A 1 88 ? -8.060 11.403 8.613 1.00 87.31 88 GLU A O 1
ATOM 731 N N . ALA A 1 89 ? -7.344 9.542 7.583 1.00 83.69 89 ALA A N 1
ATOM 732 C CA . ALA A 1 89 ? -8.590 8.801 7.728 1.00 83.69 89 ALA A CA 1
ATOM 733 C C . ALA A 1 89 ? -8.772 8.275 9.160 1.00 83.69 89 ALA A C 1
ATOM 735 O O . ALA A 1 89 ? -9.859 8.395 9.727 1.00 83.69 89 ALA A O 1
ATOM 736 N N . TYR A 1 90 ? -7.705 7.747 9.763 1.00 70.38 90 TYR A N 1
ATOM 737 C CA . TYR A 1 90 ? -7.692 7.164 11.098 1.00 70.38 90 TYR A CA 1
ATOM 738 C C . TYR A 1 90 ? -8.029 8.165 12.203 1.00 70.38 90 TYR A C 1
ATOM 740 O O . TYR A 1 90 ? -8.932 7.854 12.954 1.00 70.38 90 TYR A O 1
ATOM 748 N N . PRO A 1 91 ? -7.449 9.372 12.325 1.00 63.34 91 PRO A N 1
ATOM 749 C CA . PRO A 1 91 ? -7.833 10.340 13.341 1.00 63.34 91 PRO A CA 1
ATOM 750 C C . PRO A 1 91 ? -9.233 10.872 13.093 1.00 63.34 91 PRO A C 1
ATOM 752 O O . PRO A 1 91 ? -9.867 11.259 14.050 1.00 63.34 91 PRO A O 1
ATOM 755 N N . LYS A 1 92 ? -9.778 10.861 11.872 1.00 61.19 92 LYS A N 1
ATOM 756 C CA . LYS A 1 92 ? -11.194 11.206 11.665 1.00 61.19 92 LYS A CA 1
ATOM 757 C C . LYS A 1 92 ? -12.121 10.099 12.151 1.00 61.19 92 LYS A C 1
ATOM 759 O O . LYS A 1 92 ? -13.092 10.392 12.834 1.00 61.19 92 LYS A O 1
ATOM 764 N N . ALA A 1 93 ? -11.800 8.842 11.861 1.00 61.31 93 ALA A N 1
ATOM 765 C CA . ALA A 1 93 ? -12.557 7.689 12.344 1.00 61.31 93 ALA A CA 1
ATOM 766 C C . ALA A 1 93 ? -12.378 7.462 13.856 1.00 61.31 93 ALA A C 1
ATOM 768 O O . ALA A 1 93 ? -13.329 7.125 14.549 1.00 61.31 93 ALA A O 1
ATOM 769 N N . ALA A 1 94 ? -11.172 7.678 14.372 1.00 62.84 94 ALA A N 1
ATOM 770 C CA . ALA A 1 94 ? -10.796 7.570 15.771 1.00 62.84 94 ALA A CA 1
ATOM 771 C C . ALA A 1 94 ? -11.271 8.778 16.569 1.00 62.84 94 ALA A C 1
ATOM 773 O O . ALA A 1 94 ? -11.665 8.570 17.698 1.00 62.84 94 ALA A O 1
ATOM 774 N N . LYS A 1 95 ? -11.315 9.995 16.010 1.00 60.38 95 LYS A N 1
ATOM 775 C CA . LYS A 1 95 ? -11.977 11.156 16.625 1.00 60.38 95 LYS A CA 1
ATOM 776 C C . LYS A 1 95 ? -13.489 10.990 16.602 1.00 60.38 95 LYS A C 1
ATOM 778 O O . LYS A 1 95 ? -14.093 11.170 17.636 1.00 60.38 95 LYS A O 1
ATOM 783 N N . ALA A 1 96 ? -14.096 10.518 15.513 1.00 63.84 96 ALA A N 1
ATOM 784 C CA . ALA A 1 96 ? -15.521 10.174 15.508 1.00 63.84 96 ALA A CA 1
ATOM 785 C C . ALA A 1 96 ? -15.848 9.058 16.521 1.00 63.84 96 ALA A C 1
ATOM 787 O O . ALA A 1 96 ? -16.811 9.163 17.279 1.00 63.84 96 ALA A O 1
ATOM 788 N N . LYS A 1 97 ? -15.004 8.017 16.608 1.00 63.66 97 LYS A N 1
ATOM 789 C CA . LYS A 1 97 ? -15.098 7.007 17.670 1.00 63.66 97 LYS A CA 1
ATOM 790 C C . LYS A 1 97 ? -14.866 7.624 19.042 1.00 63.66 97 LYS A C 1
ATOM 792 O O . LYS A 1 97 ? -15.656 7.350 19.928 1.00 63.66 97 LYS A O 1
ATOM 797 N N . LEU A 1 98 ? -13.845 8.451 19.230 1.00 57.28 98 LEU A N 1
ATOM 798 C CA . LEU A 1 98 ? -13.514 9.096 20.498 1.00 57.28 98 LEU A CA 1
ATOM 799 C C . LEU A 1 98 ? -14.610 10.059 20.927 1.00 57.28 98 LEU A C 1
ATOM 801 O O . LEU A 1 98 ? -14.862 10.107 22.109 1.00 57.28 98 LEU A O 1
ATOM 805 N N . ASP A 1 99 ? -15.283 10.762 20.022 1.00 62.69 99 ASP A N 1
ATOM 806 C CA . ASP A 1 99 ? -16.386 11.681 20.305 1.00 62.69 99 ASP A CA 1
ATOM 807 C C . ASP A 1 99 ? -17.654 10.890 20.669 1.00 62.69 99 ASP A C 1
ATOM 809 O O . ASP A 1 99 ? -18.316 11.202 21.657 1.00 62.69 99 ASP A O 1
ATOM 813 N N . SER A 1 100 ? -17.929 9.775 19.978 1.00 64.75 100 SER A N 1
ATOM 814 C CA . SER A 1 100 ? -19.002 8.837 20.362 1.00 64.75 100 SER A CA 1
ATOM 815 C C . SER A 1 100 ? -18.725 8.129 21.697 1.00 64.75 100 SER A C 1
ATOM 817 O O . SER A 1 100 ? -19.621 7.908 22.515 1.00 64.75 100 SER A O 1
ATOM 819 N N . VAL A 1 101 ? -17.455 7.809 21.948 1.00 62.38 101 VAL A N 1
ATOM 820 C CA . VAL A 1 101 ? -16.965 7.215 23.185 1.00 62.38 101 VAL A CA 1
ATOM 821 C C . VAL A 1 101 ? -16.871 8.277 24.269 1.00 62.38 101 VAL A C 1
ATOM 823 O O . VAL A 1 101 ? -17.144 7.918 25.392 1.00 62.38 101 VAL A O 1
ATOM 826 N N . LYS A 1 102 ? -16.596 9.556 23.980 1.00 57.41 102 LYS A N 1
ATOM 827 C CA . LYS A 1 102 ? -16.625 10.689 24.922 1.00 57.41 102 LYS A CA 1
ATOM 828 C C . LYS A 1 102 ? -18.047 10.996 25.335 1.00 57.41 102 LYS A C 1
ATOM 830 O O . LYS A 1 102 ? -18.259 11.197 26.514 1.00 57.41 102 LYS A O 1
ATOM 835 N N . GLY A 1 103 ? -19.026 10.959 24.433 1.00 59.47 103 GLY A N 1
ATOM 836 C CA . GLY A 1 103 ? -20.441 11.048 24.811 1.00 59.47 103 GLY A CA 1
ATOM 837 C C . GLY A 1 103 ? -20.835 9.941 25.798 1.00 59.47 103 GLY A C 1
ATOM 838 O O . GLY A 1 103 ? -21.436 10.210 26.835 1.00 59.47 103 GLY A O 1
ATOM 839 N N . LYS A 1 104 ? -20.388 8.699 25.549 1.00 58.31 104 LYS A N 1
ATOM 840 C CA . LYS A 1 104 ? -20.586 7.560 26.468 1.00 58.31 104 LYS A CA 1
ATOM 841 C C . LYS A 1 104 ? -19.676 7.578 27.706 1.00 58.31 104 LYS A C 1
ATOM 843 O O . LYS A 1 104 ? -20.075 7.083 28.749 1.00 58.31 104 LYS A O 1
ATOM 848 N N . GLN A 1 105 ? -18.470 8.132 27.619 1.00 55.69 105 GLN A N 1
ATOM 849 C CA . GLN A 1 105 ? -17.484 8.241 28.696 1.00 55.69 105 GLN A CA 1
ATOM 850 C C . GLN A 1 105 ? -17.727 9.469 29.553 1.00 55.69 105 GLN A C 1
ATOM 852 O O . GLN A 1 105 ? -17.286 9.447 30.675 1.00 55.69 105 GLN A O 1
ATOM 857 N N . LEU A 1 106 ? -18.412 10.515 29.105 1.00 55.25 106 LEU A N 1
ATOM 858 C CA . LEU A 1 106 ? -18.886 11.596 29.971 1.00 55.25 106 LEU A CA 1
ATOM 859 C C . LEU A 1 106 ? -20.024 11.063 30.852 1.00 55.25 106 LEU A C 1
ATOM 861 O O . LEU A 1 106 ? -20.012 11.287 32.057 1.00 55.25 106 LEU A O 1
ATOM 865 N N . ALA A 1 107 ? -20.907 10.228 30.289 1.00 56.16 107 ALA A N 1
ATOM 866 C CA . ALA A 1 107 ? -21.883 9.457 31.061 1.00 56.16 107 ALA A CA 1
ATOM 867 C C . ALA A 1 107 ? -21.222 8.400 31.979 1.00 56.16 107 ALA A C 1
ATOM 869 O O . ALA A 1 107 ? -21.608 8.261 33.135 1.00 56.16 107 ALA A O 1
ATOM 870 N N . ALA A 1 108 ? -20.180 7.695 31.513 1.00 54.78 108 ALA A N 1
ATOM 871 C CA . ALA A 1 108 ? -19.464 6.671 32.290 1.00 54.78 108 ALA A CA 1
ATOM 872 C C . ALA A 1 108 ? -18.283 7.197 33.138 1.00 54.78 108 ALA A C 1
ATOM 874 O O . ALA A 1 108 ? -17.725 6.457 33.943 1.00 54.78 108 ALA A O 1
ATOM 875 N N . ALA A 1 109 ? -17.871 8.459 33.007 1.00 56.81 109 ALA A N 1
ATOM 876 C CA . ALA A 1 109 ? -16.823 9.076 33.828 1.00 56.81 109 ALA A CA 1
ATOM 877 C C . ALA A 1 109 ? -17.347 9.339 35.236 1.00 56.81 109 ALA A C 1
ATOM 879 O O . ALA A 1 109 ? -16.568 9.299 36.190 1.00 56.81 109 ALA A O 1
ATOM 880 N N . ASN A 1 110 ? -18.657 9.528 35.366 1.00 58.59 110 ASN A N 1
ATOM 881 C CA . ASN A 1 110 ? -19.342 9.524 36.651 1.00 58.59 110 ASN A CA 1
ATOM 882 C C . ASN A 1 110 ? -19.582 8.094 37.170 1.00 58.59 110 ASN A C 1
ATOM 884 O O . ASN A 1 110 ? -19.845 7.908 38.354 1.00 58.59 110 ASN A O 1
ATOM 888 N N . ASP A 1 111 ? -19.395 7.070 36.330 1.00 71.94 111 ASP A N 1
ATOM 889 C CA . ASP A 1 111 ? -19.507 5.669 36.721 1.00 71.94 111 ASP A CA 1
ATOM 890 C C . ASP A 1 111 ? -18.150 5.115 37.201 1.00 71.94 111 ASP A C 1
ATOM 892 O O . ASP A 1 111 ? -17.286 4.638 36.451 1.00 71.94 111 ASP A O 1
ATOM 896 N N . ARG A 1 112 ? -17.956 5.171 38.521 1.00 77.19 112 ARG A N 1
ATOM 897 C CA . ARG A 1 112 ? -16.779 4.633 39.222 1.00 77.19 112 ARG A CA 1
ATOM 898 C C . ARG A 1 112 ? -16.511 3.162 38.867 1.00 77.19 112 ARG A C 1
ATOM 900 O O . ARG A 1 112 ? -15.349 2.741 38.867 1.00 77.19 112 ARG A O 1
ATOM 907 N N . ALA A 1 113 ? -17.541 2.378 38.535 1.00 80.25 113 ALA A N 1
ATOM 908 C CA . ALA A 1 113 ? -17.387 0.970 38.178 1.00 80.25 113 ALA A CA 1
ATOM 909 C C . ALA A 1 113 ? -16.715 0.789 36.808 1.00 80.25 113 ALA A C 1
ATOM 911 O O . ALA A 1 113 ? -15.839 -0.071 36.662 1.00 80.25 113 ALA A O 1
ATOM 912 N N . ALA A 1 114 ? -17.061 1.621 35.824 1.00 77.94 114 ALA A N 1
ATOM 913 C CA . ALA A 1 114 ? -16.450 1.598 34.497 1.00 77.94 114 ALA A CA 1
ATOM 914 C C . ALA A 1 114 ? -14.956 1.958 34.556 1.00 77.94 114 ALA A C 1
ATOM 916 O O . ALA A 1 114 ? -14.123 1.239 33.997 1.00 77.94 114 ALA A O 1
ATOM 917 N N . LYS A 1 115 ? -14.593 2.995 35.328 1.00 78.62 115 LYS A N 1
ATOM 918 C CA . LYS A 1 115 ? -13.189 3.371 35.585 1.00 78.62 115 LYS A CA 1
ATOM 919 C C . LYS A 1 115 ? -12.396 2.230 36.227 1.00 78.62 115 LYS A C 1
ATOM 921 O O . LYS A 1 115 ? -11.298 1.910 35.776 1.00 78.62 115 LYS A O 1
ATOM 926 N N . LYS A 1 116 ? -12.970 1.560 37.234 1.00 83.31 116 LYS A N 1
ATOM 927 C CA . LYS A 1 116 ? -12.336 0.407 37.896 1.00 83.31 116 LYS A CA 1
ATOM 928 C C . LYS A 1 116 ? -12.118 -0.765 36.929 1.00 83.31 116 LYS A C 1
ATOM 930 O O . LYS A 1 116 ? -11.089 -1.431 37.014 1.00 83.31 116 LYS A O 1
ATOM 935 N N . LYS A 1 117 ? -13.054 -1.024 36.007 1.00 84.44 117 LYS A N 1
ATOM 936 C CA . LYS A 1 117 ? -12.909 -2.060 34.965 1.00 84.44 117 LYS A CA 1
ATOM 937 C C . LYS A 1 117 ? -11.791 -1.715 33.977 1.00 84.44 117 LYS A C 1
ATOM 939 O O . LYS A 1 117 ? -10.949 -2.569 33.714 1.00 84.44 117 LYS A O 1
ATOM 944 N N . LEU A 1 118 ? -11.747 -0.472 33.497 1.00 85.19 118 LEU A N 1
ATOM 945 C CA . LEU A 1 118 ? -10.714 -0.002 32.570 1.00 85.19 118 LEU A CA 1
ATOM 946 C C . LEU A 1 118 ? -9.314 -0.074 33.198 1.00 85.19 118 LEU A C 1
ATOM 948 O O . LEU A 1 118 ? -8.390 -0.579 32.569 1.00 85.19 118 LEU A O 1
ATOM 952 N N . LEU A 1 119 ? -9.179 0.346 34.461 1.00 84.50 119 LEU A N 1
ATOM 953 C CA . LEU A 1 119 ? -7.926 0.253 35.216 1.00 84.50 119 LEU A CA 1
ATOM 954 C C . LEU A 1 119 ? -7.469 -1.206 35.382 1.00 84.50 119 LEU A C 1
ATOM 956 O O . LEU A 1 119 ? -6.309 -1.532 35.163 1.00 84.50 119 LEU A O 1
ATOM 960 N N . LYS A 1 120 ? -8.386 -2.121 35.719 1.00 85.19 120 LYS A N 1
ATOM 961 C CA . LYS A 1 120 ? -8.064 -3.557 35.784 1.00 85.19 120 LYS A CA 1
ATOM 962 C C . LYS A 1 120 ? -7.604 -4.098 34.428 1.00 85.19 120 LYS A C 1
ATOM 964 O O . LYS A 1 120 ? -6.688 -4.913 34.380 1.00 85.19 120 LYS A O 1
ATOM 969 N N . GLN A 1 121 ? -8.222 -3.651 33.336 1.00 86.19 121 GLN A N 1
ATOM 970 C CA . GLN A 1 121 ? -7.860 -4.071 31.986 1.00 86.19 121 GLN A CA 1
ATOM 971 C C . GLN A 1 121 ? -6.485 -3.536 31.562 1.00 86.19 121 GLN A C 1
ATOM 973 O O . GLN A 1 121 ? -5.703 -4.294 30.991 1.00 86.19 121 GLN A O 1
ATOM 978 N N . SER A 1 122 ? -6.160 -2.275 31.868 1.00 86.44 122 SER A N 1
ATOM 979 C CA . SER A 1 122 ? -4.845 -1.700 31.556 1.00 86.44 122 SER A CA 1
ATOM 980 C C . SER A 1 122 ? -3.720 -2.387 32.333 1.00 86.44 122 SER A C 1
ATOM 982 O O . SER A 1 122 ? -2.685 -2.680 31.741 1.00 86.44 122 SER A O 1
ATOM 984 N N . ILE A 1 123 ? -3.953 -2.737 33.605 1.00 85.94 123 ILE A N 1
ATOM 985 C CA . ILE A 1 123 ? -3.017 -3.526 34.428 1.00 85.94 123 ILE A CA 1
ATOM 986 C C . ILE A 1 123 ? -2.773 -4.918 33.826 1.00 85.94 123 ILE A C 1
ATOM 988 O O . ILE A 1 123 ? -1.661 -5.437 33.867 1.00 85.94 123 ILE A O 1
ATOM 992 N N . VAL A 1 124 ? -3.804 -5.561 33.271 1.00 85.69 124 VAL A N 1
ATOM 993 C CA . VAL A 1 124 ? -3.649 -6.868 32.610 1.00 85.69 124 VAL A CA 1
ATOM 994 C C . VAL A 1 124 ? -2.868 -6.732 31.303 1.00 85.69 124 VAL A C 1
ATOM 996 O O . VAL A 1 124 ? -1.992 -7.551 31.033 1.00 85.69 124 VAL A O 1
ATOM 999 N N . LEU A 1 125 ? -3.163 -5.704 30.505 1.00 86.69 125 LEU A N 1
ATOM 1000 C CA . LEU A 1 125 ? -2.505 -5.473 29.221 1.00 86.69 125 LEU A CA 1
ATOM 1001 C C . LEU A 1 125 ? -1.019 -5.138 29.391 1.00 86.69 125 LEU A C 1
ATOM 1003 O O . LEU A 1 125 ? -0.198 -5.692 28.666 1.00 86.69 125 LEU A O 1
ATOM 1007 N N . SER A 1 126 ? -0.665 -4.290 30.363 1.00 86.38 126 SER A N 1
ATOM 1008 C CA . SER A 1 126 ? 0.732 -3.924 30.623 1.00 86.38 126 SER A CA 1
ATOM 1009 C C . SER A 1 126 ? 1.592 -5.144 30.952 1.00 86.38 126 SER A C 1
ATOM 1011 O O . SER A 1 126 ? 2.680 -5.277 30.403 1.00 86.38 126 SER A O 1
ATOM 1013 N N . LYS A 1 127 ? 1.070 -6.087 31.750 1.00 82.81 127 LYS A N 1
ATOM 1014 C CA . LYS A 1 127 ? 1.765 -7.342 32.078 1.00 82.81 127 LYS A CA 1
ATOM 1015 C C . LYS A 1 127 ? 2.057 -8.186 30.844 1.00 82.81 127 LYS A C 1
ATOM 1017 O O . LYS A 1 127 ? 3.126 -8.772 30.765 1.00 82.81 127 LYS A O 1
ATOM 1022 N N . VAL A 1 128 ? 1.126 -8.265 29.892 1.00 82.88 128 VAL A N 1
ATOM 1023 C CA . VAL A 1 128 ? 1.306 -9.052 28.657 1.00 82.88 128 VAL A CA 1
ATOM 1024 C C . VAL A 1 128 ? 2.324 -8.406 27.711 1.00 82.88 128 VAL A C 1
ATOM 1026 O O . VAL A 1 128 ? 2.995 -9.117 26.970 1.00 82.88 128 VAL A O 1
ATOM 1029 N N . SER A 1 129 ? 2.452 -7.079 27.740 1.00 84.38 129 SER A N 1
ATOM 1030 C CA . SER A 1 129 ? 3.376 -6.333 26.879 1.00 84.38 129 SER A CA 1
ATOM 1031 C C . SER A 1 129 ? 4.849 -6.465 27.283 1.00 84.38 129 SER A C 1
ATOM 1033 O O . SER A 1 129 ? 5.727 -6.194 26.465 1.00 84.38 129 SER A O 1
ATOM 1035 N N . THR A 1 130 ? 5.148 -6.876 28.516 1.00 81.44 130 THR A N 1
ATOM 1036 C CA . THR A 1 130 ? 6.527 -7.079 28.979 1.00 81.44 130 THR A CA 1
ATOM 1037 C C . THR A 1 130 ? 7.055 -8.439 28.515 1.00 81.44 130 THR A C 1
ATOM 1039 O O . THR A 1 130 ? 6.360 -9.449 28.623 1.00 81.44 130 THR A O 1
ATOM 1042 N N . ALA A 1 131 ? 8.320 -8.511 28.086 1.00 81.56 131 ALA A N 1
ATOM 1043 C CA . ALA A 1 131 ? 8.954 -9.757 27.627 1.00 81.56 131 ALA A CA 1
ATOM 1044 C C . ALA A 1 131 ? 8.894 -10.903 28.664 1.00 81.56 131 ALA A C 1
ATOM 1046 O O . ALA A 1 131 ? 8.857 -12.077 28.307 1.00 81.56 131 ALA A O 1
ATOM 1047 N N . SER A 1 132 ? 8.841 -10.564 29.957 1.00 82.50 132 SER A N 1
ATOM 1048 C CA . SER A 1 132 ? 8.737 -11.507 31.076 1.00 82.50 132 SER A CA 1
ATOM 1049 C C . SER A 1 132 ? 7.305 -11.730 31.585 1.00 82.50 132 SER A C 1
ATOM 1051 O O . SER A 1 132 ? 7.124 -12.341 32.639 1.00 82.50 132 SER A O 1
ATOM 1053 N N . MET A 1 133 ? 6.277 -11.234 30.885 1.00 79.75 133 MET A N 1
ATOM 1054 C CA . MET A 1 133 ? 4.862 -11.302 31.287 1.00 79.75 133 MET A CA 1
ATOM 1055 C C . MET A 1 133 ? 4.565 -10.725 32.694 1.00 79.75 133 MET A C 1
ATOM 1057 O O . MET A 1 133 ? 3.602 -11.128 33.353 1.00 79.75 133 MET A O 1
ATOM 1061 N N . GLY A 1 134 ? 5.424 -9.834 33.202 1.00 81.31 134 GLY A N 1
ATOM 1062 C CA . GLY A 1 134 ? 5.345 -9.300 34.565 1.00 81.31 134 GLY A CA 1
ATOM 1063 C C . GLY A 1 134 ? 5.760 -10.289 35.660 1.00 81.31 134 GLY A C 1
ATOM 1064 O O . GLY A 1 134 ? 5.320 -10.176 36.803 1.00 81.31 134 GLY A O 1
ATOM 1065 N N . LYS A 1 135 ? 6.583 -11.294 35.328 1.00 81.62 135 LYS A N 1
ATOM 1066 C CA . LYS A 1 135 ? 7.084 -12.289 36.293 1.00 81.62 135 LYS A CA 1
ATOM 1067 C C . LYS A 1 135 ? 8.067 -11.696 37.309 1.00 81.62 135 LYS A C 1
ATOM 1069 O O . LYS A 1 135 ? 8.094 -12.174 38.440 1.00 81.62 135 LYS A O 1
ATOM 1074 N N . PHE A 1 136 ? 8.832 -10.678 36.907 1.00 82.56 136 PHE A N 1
ATOM 1075 C CA . PHE A 1 136 ? 9.840 -10.004 37.739 1.00 82.56 136 PHE A CA 1
ATOM 1076 C C . PHE A 1 136 ? 9.384 -8.637 38.276 1.00 82.56 136 PHE A C 1
ATOM 1078 O O . PHE A 1 136 ? 10.076 -8.045 39.099 1.00 82.56 136 PHE A O 1
ATOM 1085 N N . ASP A 1 137 ? 8.221 -8.148 37.842 1.00 83.50 137 ASP A N 1
ATOM 1086 C CA . ASP A 1 137 ? 7.691 -6.859 38.285 1.00 83.50 137 ASP A CA 1
ATOM 1087 C C . ASP A 1 137 ? 7.132 -6.984 39.717 1.00 83.50 137 ASP A C 1
ATOM 1089 O O . ASP A 1 137 ? 6.493 -7.985 40.070 1.00 83.50 137 ASP A O 1
ATOM 1093 N N . LYS A 1 138 ? 7.365 -5.970 40.563 1.00 84.81 138 LYS A N 1
ATOM 1094 C CA . LYS A 1 138 ? 6.823 -5.920 41.934 1.00 84.81 138 LYS A CA 1
ATOM 1095 C C . LYS A 1 138 ? 5.292 -5.874 41.877 1.00 84.81 138 LYS A C 1
ATOM 1097 O O . LYS A 1 138 ? 4.729 -5.028 41.190 1.00 84.81 138 LYS A O 1
ATOM 1102 N N . LYS A 1 139 ? 4.623 -6.772 42.606 1.00 82.81 139 LYS A N 1
ATOM 1103 C CA . LYS A 1 139 ? 3.154 -6.861 42.650 1.00 82.81 139 LYS A CA 1
ATOM 1104 C C . LYS A 1 139 ? 2.613 -5.968 43.759 1.00 82.81 139 LYS A C 1
ATOM 1106 O O . LYS A 1 139 ? 3.080 -6.071 44.889 1.00 82.81 139 LYS A O 1
ATOM 1111 N N . LEU A 1 140 ? 1.628 -5.137 43.441 1.00 80.19 140 LEU A N 1
ATOM 1112 C CA . LEU A 1 140 ? 0.880 -4.366 44.429 1.00 80.19 140 LEU A CA 1
ATOM 1113 C C . LEU A 1 140 ? -0.240 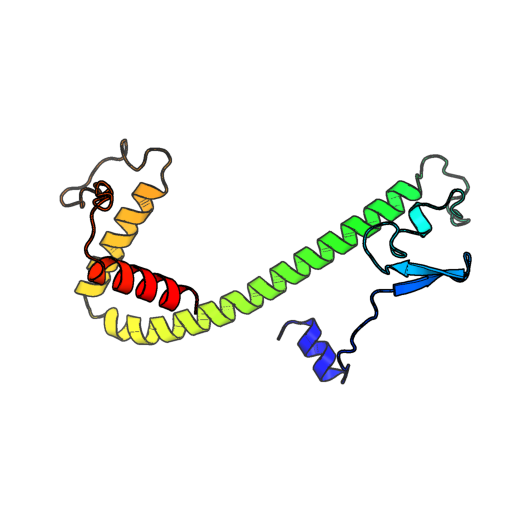-5.213 45.053 1.00 80.19 140 LEU A C 1
ATOM 1115 O O . LEU A 1 140 ? -0.778 -6.139 44.433 1.00 80.19 140 LEU A O 1
ATOM 1119 N N . GLU A 1 141 ? -0.614 -4.868 46.284 1.00 82.44 141 GLU A N 1
ATOM 1120 C CA . GLU A 1 141 ? -1.711 -5.518 47.002 1.00 82.44 141 GLU A CA 1
ATOM 1121 C C . GLU A 1 141 ? -3.040 -5.367 46.240 1.00 82.44 141 GLU A C 1
ATOM 1123 O O . GLU A 1 141 ? -3.423 -4.279 45.805 1.00 82.44 141 GLU A O 1
ATOM 1128 N N . GLY A 1 142 ? -3.755 -6.481 46.054 1.00 80.44 142 GLY A N 1
ATOM 1129 C CA . GLY A 1 142 ? -5.043 -6.511 45.347 1.00 80.44 142 GLY A CA 1
ATOM 1130 C C . GLY A 1 142 ? -4.971 -6.620 43.816 1.00 80.44 142 GLY A C 1
ATOM 1131 O O . GLY A 1 142 ? -6.010 -6.554 43.148 1.00 80.44 142 GLY A O 1
ATOM 1132 N N . GLU A 1 143 ? -3.789 -6.825 43.230 1.00 78.00 143 GLU A N 1
ATOM 1133 C CA . GLU A 1 143 ? -3.669 -7.067 41.790 1.00 78.00 143 GLU A CA 1
ATOM 1134 C C . GLU A 1 143 ? -4.277 -8.417 41.355 1.00 78.00 143 GLU A C 1
ATOM 1136 O O . GLU A 1 143 ? -3.998 -9.462 41.955 1.00 78.00 143 GLU A O 1
ATOM 1141 N N . PRO A 1 144 ? -5.055 -8.460 40.253 1.00 75.81 144 PRO A N 1
ATOM 1142 C CA . PRO A 1 144 ? -5.599 -9.714 39.751 1.00 75.81 144 PRO A CA 1
ATOM 1143 C C . PRO A 1 144 ? -4.476 -10.628 39.236 1.00 75.81 144 PRO A C 1
ATOM 1145 O O . PRO A 1 144 ? -3.665 -10.242 38.386 1.00 75.81 144 PRO A O 1
ATOM 1148 N N . LYS A 1 145 ? -4.450 -11.877 39.720 1.00 76.50 145 LYS A N 1
ATOM 1149 C CA . LYS A 1 145 ? -3.553 -12.924 39.211 1.00 76.50 145 LYS A CA 1
ATOM 1150 C C . LYS A 1 145 ? -4.015 -13.344 37.814 1.00 76.50 145 LYS A C 1
ATOM 1152 O O . LYS A 1 145 ? -5.008 -14.054 37.673 1.00 76.50 145 LYS A O 1
ATOM 1157 N N . LEU A 1 146 ? -3.282 -12.935 36.779 1.00 72.88 146 LEU A N 1
ATOM 1158 C CA . LEU A 1 146 ? -3.553 -13.359 35.408 1.00 72.88 146 LEU A CA 1
ATOM 1159 C C . LEU A 1 146 ? -3.060 -14.799 35.214 1.00 72.88 146 LEU A C 1
ATOM 1161 O O . LEU A 1 146 ? -1.884 -15.041 34.954 1.00 72.88 146 LEU A O 1
ATOM 1165 N N . ARG A 1 147 ? -3.957 -15.776 35.362 1.00 73.25 147 ARG A N 1
ATOM 1166 C CA . ARG A 1 147 ? -3.690 -17.155 34.940 1.00 73.25 147 ARG A CA 1
ATOM 1167 C C . ARG A 1 147 ? -4.248 -17.329 33.538 1.00 73.25 147 ARG A C 1
ATOM 1169 O O . ARG A 1 147 ? -5.425 -17.062 33.310 1.00 73.25 147 ARG A O 1
ATOM 1176 N N . ARG A 1 148 ? -3.423 -17.800 32.601 1.00 71.81 148 ARG A N 1
ATOM 1177 C CA . ARG A 1 148 ? -3.943 -18.290 31.323 1.00 71.81 148 ARG A CA 1
ATOM 1178 C C . ARG A 1 148 ? -4.865 -19.465 31.635 1.00 71.81 148 ARG A C 1
ATOM 1180 O O . ARG A 1 148 ? -4.415 -20.458 32.210 1.00 71.81 148 ARG A O 1
ATOM 1187 N N . ALA A 1 149 ? -6.148 -19.331 31.308 1.00 76.75 149 ALA A N 1
ATOM 1188 C CA . ALA A 1 149 ? -7.053 -20.467 31.333 1.00 76.75 149 ALA A CA 1
ATOM 1189 C C . ALA A 1 149 ? -6.448 -21.533 30.414 1.00 76.75 149 ALA A C 1
ATOM 1191 O O . ALA A 1 149 ? -6.147 -21.247 29.253 1.00 76.75 149 ALA A O 1
ATOM 1192 N N . LYS A 1 150 ? -6.202 -22.735 30.947 1.00 79.25 150 LYS A N 1
ATOM 1193 C CA . LYS A 1 150 ? -5.805 -23.863 30.103 1.00 79.25 150 LYS A CA 1
ATOM 1194 C C . LYS A 1 150 ? -6.917 -24.037 29.073 1.00 79.25 150 LYS A C 1
ATOM 1196 O O . LYS A 1 150 ? -8.077 -24.179 29.465 1.00 79.25 150 LYS A O 1
ATOM 1201 N N . GLN A 1 151 ? -6.579 -23.964 27.787 1.00 79.94 151 GLN A N 1
ATOM 1202 C CA . GLN A 1 151 ? -7.542 -24.271 26.739 1.00 79.94 151 GLN A CA 1
ATOM 1203 C C . GLN A 1 151 ? -7.985 -25.716 26.953 1.00 79.94 151 GLN A C 1
ATOM 1205 O O . GLN A 1 151 ? -7.174 -26.637 26.877 1.00 79.94 151 GLN A O 1
ATOM 1210 N N . LYS A 1 152 ? -9.257 -25.902 27.307 1.00 80.56 152 LYS A N 1
ATOM 1211 C CA . LYS A 1 152 ? -9.857 -27.228 27.339 1.00 80.56 152 LYS A CA 1
ATOM 1212 C C . LYS A 1 152 ? -10.164 -27.574 25.894 1.00 80.56 152 LYS A C 1
ATOM 1214 O O . LYS A 1 152 ? -10.998 -26.910 25.277 1.00 80.56 152 LYS A O 1
ATOM 1219 N N . LEU A 1 153 ? -9.439 -28.546 25.348 1.00 80.38 153 LEU A N 1
ATOM 1220 C CA . LEU A 1 153 ? -9.772 -29.052 24.030 1.00 80.38 153 LEU A CA 1
ATOM 1221 C C . LEU A 1 153 ? -11.186 -29.655 24.067 1.00 80.38 153 LEU A C 1
ATOM 1223 O O . LEU A 1 153 ? -11.575 -30.244 25.081 1.00 80.38 153 LEU A O 1
ATOM 1227 N N . PRO A 1 154 ? -11.961 -29.485 22.985 1.00 78.12 154 PRO A N 1
ATOM 1228 C CA . PRO A 1 154 ? -13.110 -30.331 22.699 1.00 78.12 154 PRO A CA 1
ATOM 1229 C C . PRO A 1 154 ? -12.865 -31.807 23.022 1.00 78.12 154 PRO A C 1
ATOM 1231 O O . PRO A 1 154 ? -11.806 -32.325 22.674 1.00 78.12 154 PRO A O 1
ATOM 1234 N N . SER A 1 155 ? -13.853 -32.501 23.599 1.00 81.81 155 SER A N 1
ATOM 1235 C CA . SER A 1 155 ? -13.906 -33.963 23.451 1.00 81.81 155 SER A CA 1
ATOM 1236 C C . SER A 1 155 ? -13.978 -34.307 21.961 1.00 81.81 155 SER A C 1
ATOM 1238 O O . SER A 1 155 ? -14.617 -33.576 21.201 1.00 81.81 155 SER A O 1
ATOM 1240 N N . VAL A 1 156 ? -13.345 -35.409 21.556 1.00 79.50 156 VAL A N 1
ATOM 1241 C CA . VAL A 1 156 ? -13.424 -35.933 20.182 1.00 79.50 156 VAL A CA 1
ATOM 1242 C C . VAL A 1 156 ? -14.831 -36.464 19.881 1.00 79.50 156 VAL A C 1
ATOM 1244 O O . VAL A 1 156 ? -15.289 -36.392 18.749 1.00 79.50 156 VAL A O 1
ATOM 1247 N N . THR A 1 157 ? -15.550 -36.936 20.900 1.00 81.88 157 THR A N 1
ATOM 1248 C CA . THR A 1 157 ? -16.935 -37.408 20.796 1.00 81.88 157 THR A CA 1
ATOM 1249 C C . THR A 1 157 ? -17.899 -36.315 21.254 1.00 81.88 157 THR A C 1
ATOM 1251 O O . THR A 1 157 ? -18.231 -36.203 22.435 1.00 81.88 157 THR A O 1
ATOM 1254 N N . ARG A 1 158 ? -18.318 -35.449 20.327 1.00 82.25 158 ARG A N 1
ATOM 1255 C CA . ARG A 1 158 ? -19.339 -34.418 20.578 1.00 82.25 158 ARG A CA 1
ATOM 1256 C C . ARG A 1 158 ? -20.698 -34.837 20.034 1.00 82.25 158 ARG A C 1
ATOM 1258 O O . ARG A 1 158 ? -20.789 -35.654 19.125 1.00 82.25 158 ARG A O 1
ATOM 1265 N N . SER A 1 159 ? -21.761 -34.275 20.607 1.00 88.06 159 SER A N 1
ATOM 1266 C CA . SER A 1 159 ? -23.107 -34.427 20.056 1.00 88.06 159 SER A CA 1
ATOM 1267 C C . SER A 1 159 ? -23.227 -33.644 18.748 1.00 88.06 159 SER A C 1
ATOM 1269 O O . SER A 1 159 ? -22.703 -32.535 18.630 1.00 88.06 159 SER A O 1
ATOM 1271 N N . ALA A 1 160 ? -23.984 -34.175 17.786 1.00 87.50 160 ALA A N 1
ATOM 1272 C CA . ALA A 1 160 ? -24.233 -33.514 16.504 1.00 87.50 160 ALA A CA 1
ATOM 1273 C C . ALA A 1 160 ? -24.875 -32.118 16.659 1.00 87.50 160 ALA A C 1
ATOM 1275 O O . ALA A 1 160 ? -24.725 -31.264 15.786 1.00 87.50 160 ALA A O 1
ATOM 1276 N N . ALA A 1 161 ? -25.592 -31.867 17.760 1.00 90.19 161 ALA A N 1
ATOM 1277 C CA . ALA A 1 161 ? -26.142 -30.547 18.068 1.00 90.19 161 ALA A CA 1
ATOM 1278 C C . ALA A 1 161 ? -25.034 -29.521 18.377 1.00 90.19 161 ALA A C 1
ATOM 1280 O O . ALA A 1 161 ? -25.008 -28.449 17.773 1.00 90.19 161 ALA A O 1
ATOM 1281 N N . ASP A 1 162 ? -24.071 -29.888 19.227 1.00 88.44 162 ASP A N 1
ATOM 1282 C CA . ASP A 1 162 ? -22.955 -29.019 19.617 1.00 88.44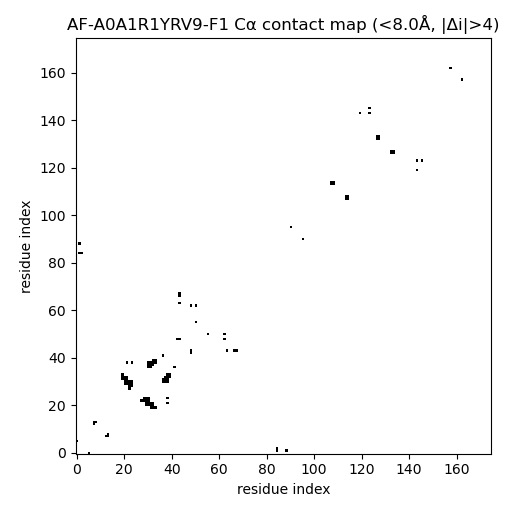 162 ASP A CA 1
ATOM 1283 C C . ASP A 1 162 ? -22.065 -28.664 18.417 1.00 88.44 162 ASP A C 1
ATOM 1285 O O . ASP A 1 162 ? -21.579 -27.537 18.293 1.00 88.44 162 ASP A O 1
ATOM 1289 N N . GLU A 1 163 ? -21.857 -29.620 17.506 1.00 87.69 163 GLU A N 1
ATOM 1290 C CA . GLU A 1 163 ? -21.103 -29.397 16.270 1.00 87.69 163 GLU A CA 1
ATOM 1291 C C . GLU A 1 163 ? -21.820 -28.428 15.329 1.00 87.69 163 GLU A C 1
ATOM 1293 O O . GLU A 1 163 ? -21.196 -27.518 14.779 1.00 87.69 163 GLU A O 1
ATOM 1298 N N . ARG A 1 164 ? -23.143 -28.572 15.174 1.00 91.38 164 ARG A N 1
ATOM 1299 C CA . ARG A 1 164 ? -23.955 -27.653 14.362 1.00 91.38 164 ARG A CA 1
ATOM 1300 C C . ARG A 1 164 ? -23.884 -26.229 14.894 1.00 91.38 164 ARG A C 1
ATOM 1302 O O . ARG A 1 164 ? -23.714 -25.305 14.100 1.00 91.38 164 ARG A O 1
ATOM 1309 N N . ASP A 1 165 ? -23.984 -26.040 16.203 1.00 92.81 165 ASP A N 1
ATOM 1310 C CA . ASP A 1 165 ? -23.946 -24.706 16.802 1.00 92.81 165 ASP A CA 1
ATOM 1311 C C . ASP A 1 165 ? -22.547 -24.083 16.737 1.00 92.81 165 ASP A C 1
ATOM 1313 O O . ASP A 1 165 ? -22.415 -22.897 16.418 1.00 92.81 165 ASP A O 1
ATOM 1317 N N . ALA A 1 166 ? -21.488 -24.881 16.918 1.00 88.88 166 ALA A N 1
ATOM 1318 C CA . ALA A 1 166 ? -20.117 -24.431 16.685 1.00 88.88 166 ALA A CA 1
ATOM 1319 C C . ALA A 1 166 ? -19.906 -23.981 15.228 1.00 88.88 166 ALA A C 1
ATOM 1321 O O . ALA A 1 166 ? -19.347 -22.910 14.986 1.00 88.88 166 ALA A O 1
ATOM 1322 N N . ASN A 1 167 ? -20.412 -24.753 14.263 1.00 91.38 167 ASN A N 1
ATOM 1323 C CA . ASN A 1 167 ? -20.325 -24.423 12.842 1.00 91.38 167 ASN A CA 1
ATOM 1324 C C . ASN A 1 167 ? -21.106 -23.145 12.506 1.00 91.38 167 ASN A C 1
ATOM 1326 O O . ASN A 1 167 ? -20.577 -22.268 11.825 1.00 91.38 167 ASN A O 1
ATOM 1330 N N . LYS A 1 168 ? -22.320 -22.973 13.045 1.00 95.56 168 LYS A N 1
ATOM 1331 C CA . LYS A 1 168 ? -23.097 -21.730 12.891 1.00 95.56 168 LYS A CA 1
ATOM 1332 C C . LYS A 1 168 ? -22.354 -20.515 13.444 1.00 95.56 168 LYS A C 1
ATOM 1334 O O . LYS A 1 168 ? -22.321 -19.480 12.786 1.00 95.56 168 LYS A O 1
ATOM 1339 N N . ALA A 1 169 ? -21.725 -20.643 14.613 1.00 93.88 169 ALA A N 1
ATOM 1340 C CA . ALA A 1 169 ? -20.962 -19.557 15.229 1.00 93.88 169 ALA A CA 1
ATOM 1341 C C . ALA A 1 169 ? -19.701 -19.173 14.428 1.00 93.88 169 ALA A C 1
ATOM 1343 O O . ALA A 1 169 ? -19.252 -18.025 14.477 1.00 93.88 169 ALA A O 1
ATOM 1344 N N . ILE A 1 170 ? -19.106 -20.129 13.708 1.00 93.62 170 ILE A N 1
ATOM 1345 C CA . ILE A 1 170 ? -18.006 -19.868 12.770 1.00 93.62 170 ILE A CA 1
ATOM 1346 C C . ILE A 1 170 ? -18.538 -19.133 11.536 1.00 93.62 170 ILE A C 1
ATOM 1348 O O . ILE A 1 170 ? -17.974 -18.110 11.150 1.00 93.62 170 ILE A O 1
ATOM 1352 N N . ILE A 1 171 ? -19.648 -19.606 10.961 1.00 95.25 171 ILE A N 1
ATOM 1353 C CA . ILE A 1 171 ? -20.294 -18.988 9.795 1.00 95.25 171 ILE A CA 1
ATOM 1354 C C . ILE A 1 171 ? -20.676 -17.534 10.098 1.00 95.25 171 ILE A C 1
ATOM 1356 O O . ILE A 1 171 ? -20.325 -16.652 9.323 1.00 95.25 171 ILE A O 1
ATOM 1360 N N . SER A 1 172 ? -21.280 -17.255 11.257 1.00 95.31 172 SER A N 1
ATOM 1361 C CA . SER A 1 172 ? -21.678 -15.897 11.665 1.00 95.31 172 SER A CA 1
ATOM 1362 C C . SER A 1 172 ? -20.513 -14.939 11.944 1.00 95.31 172 SER A C 1
ATOM 1364 O O . SER A 1 172 ? -20.730 -13.769 12.233 1.00 95.31 172 SER A O 1
ATOM 1366 N N . LYS A 1 173 ? -19.276 -15.440 12.016 1.00 91.75 173 LYS A N 1
ATOM 1367 C CA . LYS A 1 173 ? -18.072 -14.600 12.122 1.00 91.75 173 LYS A CA 1
ATOM 1368 C C . LYS A 1 173 ? -17.427 -14.339 10.766 1.00 91.75 173 LYS A C 1
ATOM 1370 O O . LYS A 1 173 ? -16.625 -13.415 10.662 1.00 91.75 173 LYS A O 1
ATOM 1375 N N . LEU A 1 174 ? -17.707 -15.189 9.781 1.00 88.31 174 LEU A N 1
ATOM 1376 C CA . LEU A 1 174 ? -17.174 -15.092 8.424 1.00 88.31 174 LEU A CA 1
ATOM 1377 C C . LEU A 1 174 ? -18.058 -14.226 7.525 1.00 88.31 174 LEU A C 1
ATOM 1379 O O . LEU A 1 174 ? -17.522 -13.512 6.678 1.00 88.31 174 LEU A O 1
ATOM 1383 N N . PHE A 1 175 ? -19.373 -14.294 7.726 1.00 74.75 175 PHE A N 1
ATOM 1384 C CA . PHE A 1 175 ? -20.395 -13.505 7.041 1.00 74.75 175 PHE A CA 1
ATOM 1385 C C . PHE A 1 175 ? -21.061 -12.541 8.021 1.00 74.75 175 PHE A C 1
ATOM 1387 O O . PHE A 1 175 ? -21.324 -11.391 7.605 1.00 74.75 175 PHE A O 1
#

Organism: NCBI:txid133412

Secondary structure (DSSP, 8-state):
--HHHHHHHHTT-PPPPPPSEEEETTTTEEEESSSTT-GGGHHHH-S--PPPGGGTT-TT--HHHHHHHHHHHHHHHHHHHHHHHHHHHHHHHHHHHHHH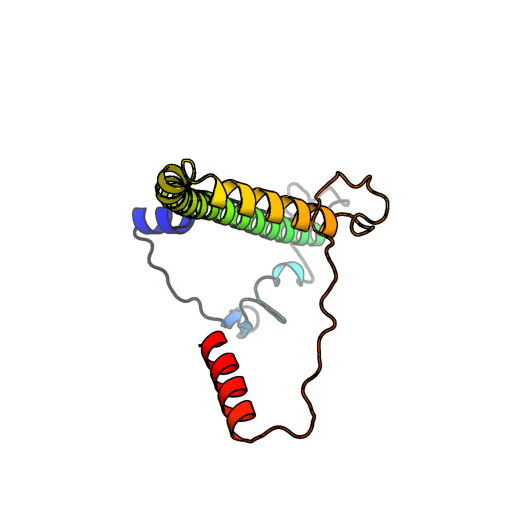HHHHHHHHHS-HHHHHHHHHHHHHHHHHHSTTTTSSSPPPTT----PPPP-----SS--HHHHHHHHHHHHHHH-

Mean predicted aligned error: 14.93 Å

Sequence (175 aa):
LTRWEKFAKLKGINKKKKDRMVHDDATGELRPSWGYKGMNKKEEGEWLIPIKSTSFGDNSVDVRKDLASKRKENIEKNNKRKQRNVEEAYPKAAKAKLDSVKGKQLAAANDRAAKKKLLKQSIVLSKVSTASMGKFDKKLEGEPKLRRAKQKLPSVTRSAADERDANKAIISKLF

Radius of gyration: 29.54 Å; Cα contacts (8 Å, |Δi|>4): 60; chains: 1; bounding box: 58×56×80 Å

InterPro domains:
  IPR007023 Ribosomal biogenesis regulatory protein [PF04939] (2-85)